Protein AF-A0A9E3WG10-F1 (afdb_monomer_lite)

Radius of gyration: 21.81 Å; chains: 1; bounding box: 47×49×48 Å

Sequence (97 aa):
MIRPWRLPGDGCSLAEESAMAAGYPTPDRERDEPADVLQRHADRVASMIVTSSFSDLDCAIAERELRMECLVLLPDRMELFDRIYASRFRRLREQFR

Foldseek 3Di:
DDDDDDDDDDDPPPPVVVVVVPPDPPPPPPPQQLVNVLVVLLVVLLVLLQDPPHDPVRSVVSVVVSLVSCCVRPVVCSVVCCVPRVVVSVVSNVVRD

pLDDT: mean 79.26, std 22.29, range [36.16, 97.69]

Secondary structure (DSSP, 8-state):
-----------TTSHHHHHTTTT----------HHHHHHHHHHHHHHHHHSTTS-HHHHHHHHHHHHHHHHHH-GGGHHHHIIIIIHHHHHHHHHH-

Structure (mmCIF, N/CA/C/O backbone):
data_AF-A0A9E3WG10-F1
#
_entry.id   AF-A0A9E3WG10-F1
#
loop_
_atom_site.group_PDB
_atom_site.id
_atom_site.type_symbol
_atom_site.label_atom_id
_atom_site.label_alt_id
_atom_site.label_comp_id
_atom_site.label_asym_id
_atom_site.label_entity_id
_atom_site.label_seq_id
_atom_site.pdbx_PDB_ins_code
_atom_site.Cartn_x
_atom_site.Cartn_y
_atom_site.Cartn_z
_atom_site.occupancy
_atom_site.B_iso_or_equiv
_atom_site.auth_seq_id
_atom_site.auth_comp_id
_atom_site.auth_asym_id
_atom_site.auth_atom_id
_atom_site.pdbx_PDB_model_num
ATOM 1 N N . MET A 1 1 ? 3.692 -42.321 -17.402 1.00 36.16 1 MET A N 1
ATOM 2 C CA . MET A 1 1 ? 4.400 -42.162 -18.691 1.00 36.16 1 MET A CA 1
ATOM 3 C C . MET A 1 1 ? 3.332 -42.073 -19.794 1.00 36.16 1 MET A C 1
ATOM 5 O O . MET A 1 1 ? 2.626 -43.049 -19.961 1.00 36.16 1 MET A O 1
ATOM 9 N N . ILE A 1 2 ? 3.148 -40.858 -20.356 1.00 44.00 2 ILE A N 1
ATOM 10 C CA . ILE A 1 2 ? 2.486 -40.336 -21.601 1.00 44.00 2 ILE A CA 1
ATOM 11 C C . ILE A 1 2 ? 1.570 -41.302 -22.418 1.00 44.00 2 ILE A C 1
ATOM 13 O O . ILE A 1 2 ? 1.965 -42.437 -22.629 1.00 44.00 2 ILE A O 1
ATOM 17 N N . ARG A 1 3 ? 0.403 -40.969 -23.017 1.00 44.94 3 ARG A N 1
ATOM 18 C CA . ARG A 1 3 ? -0.183 -39.766 -23.696 1.00 44.94 3 ARG A CA 1
ATOM 19 C C . ARG A 1 3 ? -1.749 -39.896 -23.704 1.00 44.94 3 ARG A C 1
ATOM 21 O O . ARG A 1 3 ? -2.206 -40.699 -22.899 1.00 44.94 3 ARG A O 1
ATOM 28 N N . PRO A 1 4 ? -2.591 -39.325 -24.617 1.00 53.84 4 PRO A N 1
ATOM 29 C CA . PRO A 1 4 ? -2.450 -38.247 -25.635 1.00 53.84 4 PRO A CA 1
ATOM 30 C C . PRO A 1 4 ? -3.717 -37.370 -25.836 1.00 53.84 4 PRO A C 1
ATOM 32 O O . PRO A 1 4 ? -4.770 -37.931 -26.071 1.00 53.84 4 PRO A O 1
ATOM 35 N N . TRP A 1 5 ? -3.624 -36.044 -26.000 1.00 40.28 5 TRP A N 1
ATOM 36 C CA . TRP A 1 5 ? -4.554 -35.344 -26.915 1.00 40.28 5 TRP A CA 1
ATOM 37 C C . TRP A 1 5 ? -3.856 -34.185 -27.637 1.00 40.28 5 TRP A C 1
ATOM 39 O O . TRP A 1 5 ? -3.348 -33.248 -27.028 1.00 40.28 5 TRP A O 1
ATOM 49 N N . ARG A 1 6 ? -3.818 -34.324 -28.965 1.00 41.28 6 ARG A N 1
ATOM 50 C CA . ARG A 1 6 ? -3.549 -33.338 -30.020 1.00 41.28 6 ARG A CA 1
ATOM 51 C C . ARG A 1 6 ? -4.892 -33.259 -30.766 1.00 41.28 6 ARG A C 1
ATOM 53 O O . ARG A 1 6 ? -5.478 -34.310 -30.999 1.00 41.28 6 ARG A O 1
ATOM 60 N N . LEU A 1 7 ? -5.443 -32.099 -31.099 1.00 49.44 7 LEU A N 1
ATOM 61 C CA . LEU A 1 7 ? -5.206 -31.429 -32.381 1.00 49.44 7 LEU A CA 1
ATOM 62 C C . LEU A 1 7 ? -5.915 -30.053 -32.425 1.00 49.44 7 LEU A C 1
ATOM 64 O O . LEU A 1 7 ? -6.795 -29.801 -31.603 1.00 49.44 7 LEU A O 1
ATOM 68 N N . PRO A 1 8 ? -5.497 -29.187 -33.368 1.00 48.16 8 PRO A N 1
ATOM 69 C CA . PRO A 1 8 ? -5.911 -27.799 -33.526 1.00 48.16 8 PRO A CA 1
ATOM 70 C C . PRO A 1 8 ? -7.169 -27.666 -34.402 1.00 48.16 8 PRO A C 1
ATOM 72 O O . PRO A 1 8 ? -7.391 -28.485 -35.290 1.00 48.16 8 PRO A O 1
ATOM 75 N N . GLY A 1 9 ? -7.946 -26.608 -34.181 1.00 39.44 9 GLY A N 1
ATOM 76 C CA . GLY A 1 9 ? -8.936 -26.066 -35.118 1.00 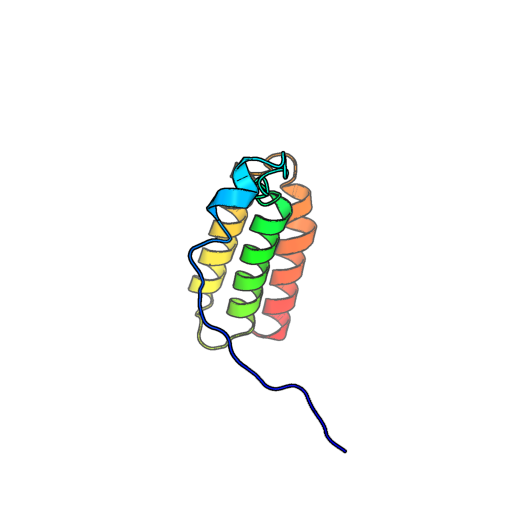39.44 9 GLY A CA 1
ATOM 77 C C . GLY A 1 9 ? -8.914 -24.545 -34.947 1.00 39.44 9 GLY A C 1
ATOM 78 O O . GLY A 1 9 ? -8.869 -24.063 -33.819 1.00 39.44 9 GLY A O 1
ATOM 79 N N . ASP A 1 10 ? -8.638 -23.756 -35.982 1.00 41.47 10 ASP A N 1
ATOM 80 C CA . ASP A 1 10 ? -9.560 -23.405 -37.070 1.00 41.47 10 ASP A CA 1
ATOM 81 C C . ASP A 1 10 ? -10.877 -22.811 -36.550 1.00 41.47 10 ASP A C 1
ATOM 83 O O . ASP A 1 10 ? -11.698 -23.500 -35.950 1.00 41.47 10 ASP A O 1
ATOM 87 N N . GLY A 1 11 ? -11.080 -21.520 -36.839 1.00 42.75 11 GLY A N 1
ATOM 88 C CA . GLY A 1 11 ? -12.415 -20.921 -36.900 1.00 42.75 11 GLY A CA 1
ATOM 89 C C . GLY A 1 11 ? -12.913 -20.156 -35.673 1.00 42.75 11 GLY A C 1
ATOM 90 O O . GLY A 1 11 ? -14.064 -20.330 -35.281 1.00 42.75 11 GLY A O 1
ATOM 91 N N . CYS A 1 12 ? -12.120 -19.246 -35.098 1.00 41.47 12 CYS A N 1
ATOM 92 C CA . CYS A 1 12 ? -12.675 -18.209 -34.219 1.00 41.47 12 CYS A CA 1
ATOM 93 C C . CYS A 1 12 ? -13.357 -17.126 -35.077 1.00 41.47 12 CYS A C 1
ATOM 95 O O . CYS A 1 12 ? -12.722 -16.146 -35.452 1.00 41.47 12 CYS A O 1
ATOM 97 N N . SER A 1 13 ? -14.612 -17.343 -35.480 1.00 49.75 13 SER A N 1
ATOM 98 C CA . SER A 1 13 ? -15.443 -16.264 -36.051 1.00 49.75 13 SER A CA 1
ATOM 99 C C . SER A 1 13 ? -16.959 -16.490 -35.963 1.00 49.75 13 SER A C 1
ATOM 101 O O . SER A 1 13 ? -17.710 -15.598 -36.337 1.00 49.75 13 SER A O 1
ATOM 103 N N . LEU A 1 14 ? -17.449 -17.640 -35.487 1.00 42.94 14 LE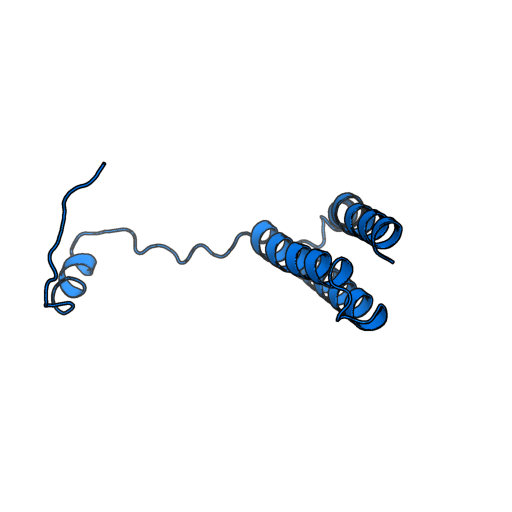U A N 1
ATOM 104 C CA . LEU A 1 14 ? -18.898 -17.921 -35.448 1.00 42.94 14 LEU A CA 1
ATOM 105 C C . LEU A 1 14 ? -19.461 -18.145 -34.039 1.00 42.94 14 LEU A C 1
ATOM 107 O O . LEU A 1 14 ? -20.674 -18.232 -33.873 1.00 42.94 14 LEU A O 1
ATOM 111 N N . ALA A 1 15 ? -18.605 -18.207 -33.015 1.00 45.41 15 ALA A N 1
ATOM 112 C CA . ALA A 1 15 ? -19.046 -18.424 -31.638 1.00 45.41 15 ALA A CA 1
ATOM 113 C C . ALA A 1 15 ? -19.505 -17.136 -30.927 1.00 45.41 15 ALA A C 1
ATOM 115 O O . ALA A 1 15 ? -20.250 -17.222 -29.954 1.00 45.41 15 ALA A O 1
ATOM 116 N N . GLU A 1 16 ? -19.105 -15.952 -31.404 1.00 41.22 16 GLU A N 1
ATOM 117 C CA . GLU A 1 16 ? -19.470 -14.686 -30.748 1.00 41.22 16 GLU A CA 1
ATOM 118 C C . GLU A 1 16 ? -20.925 -14.279 -31.017 1.00 41.22 16 GLU A C 1
ATOM 120 O O . GLU A 1 16 ? -21.587 -13.747 -30.127 1.00 41.22 16 GLU A O 1
ATOM 125 N N . GLU A 1 17 ? -21.474 -14.596 -32.192 1.00 41.28 17 GLU A N 1
ATOM 126 C CA . GLU A 1 17 ? -22.812 -14.123 -32.575 1.00 41.28 17 GLU A CA 1
ATOM 127 C C . GLU A 1 17 ? -23.948 -14.924 -31.906 1.00 41.28 17 GLU A C 1
ATOM 129 O O . GLU A 1 17 ? -24.994 -14.373 -31.570 1.00 41.28 17 GLU A O 1
ATOM 134 N N . SER A 1 18 ? -23.730 -16.214 -31.609 1.00 42.50 18 SER A N 1
ATOM 135 C CA . SER A 1 18 ? -24.732 -17.056 -30.925 1.00 42.50 18 SER A CA 1
ATOM 136 C C . SER A 1 18 ? -24.847 -16.797 -29.419 1.00 42.50 18 SER A C 1
ATOM 138 O O . SER A 1 18 ? -25.876 -17.117 -28.823 1.00 42.50 18 SER A O 1
ATOM 140 N N . ALA A 1 19 ? -23.837 -16.196 -28.784 1.00 48.59 19 ALA A N 1
ATOM 141 C CA . ALA A 1 19 ? -23.871 -15.935 -27.344 1.00 48.59 19 ALA A CA 1
ATOM 142 C C . ALA A 1 19 ? -24.862 -14.814 -26.966 1.00 48.59 19 ALA A C 1
ATOM 144 O O . ALA A 1 19 ? -25.455 -14.863 -25.889 1.00 48.59 19 ALA A O 1
ATOM 145 N N . MET A 1 20 ? -25.102 -13.843 -27.859 1.00 49.94 20 MET A N 1
ATOM 146 C CA . MET A 1 20 ? -26.012 -12.717 -27.593 1.00 49.94 20 MET A CA 1
ATOM 147 C C . MET A 1 20 ? -27.501 -13.097 -27.615 1.00 49.94 20 MET A C 1
ATOM 149 O O . MET A 1 20 ? -28.304 -12.429 -26.968 1.00 49.94 20 MET A O 1
ATOM 153 N N . ALA A 1 21 ? -27.889 -14.169 -28.314 1.00 52.12 21 ALA A N 1
ATOM 154 C CA . ALA A 1 21 ? -29.296 -14.567 -28.447 1.00 52.12 21 ALA A CA 1
ATOM 155 C C . ALA A 1 21 ? -29.812 -15.451 -27.292 1.00 52.12 21 ALA A C 1
ATOM 157 O O . ALA A 1 21 ? -31.021 -15.593 -27.119 1.00 52.12 21 ALA A O 1
ATOM 158 N N . ALA A 1 22 ? -28.919 -16.050 -26.498 1.00 54.78 22 ALA A N 1
ATOM 159 C CA . ALA A 1 22 ? -29.264 -17.109 -25.545 1.00 54.78 22 ALA A CA 1
ATOM 160 C C . ALA A 1 22 ? -29.463 -16.640 -24.090 1.00 54.78 22 ALA A C 1
ATOM 162 O O . ALA A 1 22 ? -29.609 -17.474 -23.199 1.00 54.78 22 ALA A O 1
ATOM 163 N N . GLY A 1 23 ? -29.482 -15.329 -23.820 1.00 50.06 23 GLY A N 1
ATOM 164 C CA . GLY A 1 23 ? -29.659 -14.828 -22.451 1.00 50.06 23 GLY A CA 1
ATOM 165 C C . GLY A 1 23 ? -28.552 -15.289 -21.499 1.00 50.06 23 GLY A C 1
ATOM 166 O O . GLY A 1 23 ? -28.785 -15.398 -20.296 1.00 50.06 23 GLY A O 1
ATOM 167 N N . TYR A 1 24 ? -27.352 -15.571 -22.024 1.00 50.16 24 TYR A N 1
ATOM 168 C CA . TYR A 1 24 ? -26.187 -15.712 -21.167 1.00 50.16 24 TYR A CA 1
ATOM 169 C C . TYR A 1 24 ? -26.020 -14.384 -20.437 1.00 50.16 24 TYR A C 1
ATOM 171 O O . TYR A 1 24 ? -25.986 -13.348 -21.111 1.00 50.16 24 TYR A O 1
ATOM 179 N N . PRO A 1 25 ? -25.931 -14.377 -19.095 1.00 54.03 25 PRO A N 1
ATOM 180 C CA . PRO A 1 25 ? -25.439 -13.197 -18.423 1.00 54.03 25 PRO A CA 1
ATOM 181 C C . PRO A 1 25 ? -24.096 -12.906 -19.084 1.00 54.03 25 PRO A C 1
ATOM 183 O O . PRO A 1 25 ? -23.177 -13.728 -19.041 1.00 54.03 25 PRO A O 1
ATOM 186 N N . THR A 1 26 ? -24.009 -11.771 -19.783 1.00 55.38 26 THR A N 1
ATOM 187 C CA . THR A 1 26 ? -22.712 -11.178 -20.084 1.00 55.38 26 THR A CA 1
ATOM 188 C C . THR A 1 26 ? -21.946 -11.252 -18.776 1.00 55.38 26 THR A C 1
ATOM 190 O O . THR A 1 26 ? -22.563 -10.906 -17.764 1.00 55.38 26 THR A O 1
ATOM 193 N N . PRO A 1 27 ? -20.694 -11.742 -18.732 1.00 55.25 27 PRO A N 1
ATOM 194 C CA . PRO A 1 27 ? -19.923 -11.582 -17.521 1.00 55.25 27 PRO A CA 1
ATOM 195 C C . PRO A 1 27 ? -19.908 -10.076 -17.303 1.00 55.25 27 PRO A C 1
ATOM 197 O O . PRO A 1 27 ? -19.247 -9.344 -18.047 1.00 55.25 27 PRO A O 1
ATOM 200 N N . ASP A 1 28 ? -20.746 -9.606 -16.373 1.00 52.22 28 ASP A N 1
ATOM 201 C CA . ASP A 1 28 ? -20.566 -8.341 -15.702 1.00 52.22 28 ASP A CA 1
ATOM 202 C C . ASP A 1 28 ? -19.077 -8.354 -15.441 1.00 52.22 28 ASP A C 1
ATOM 204 O O . ASP A 1 28 ? -18.578 -9.274 -14.794 1.00 52.22 28 ASP A O 1
ATOM 208 N N . ARG A 1 29 ? -18.341 -7.471 -16.116 1.00 52.09 29 ARG A N 1
ATOM 209 C CA . ARG A 1 29 ? -16.928 -7.278 -15.837 1.00 52.09 29 ARG A CA 1
ATOM 210 C C . ARG A 1 29 ? -16.926 -6.912 -14.369 1.00 52.09 29 ARG A C 1
ATOM 212 O O . ARG A 1 29 ? -17.260 -5.768 -14.062 1.00 52.09 29 ARG A O 1
ATOM 219 N N . GLU A 1 30 ? -16.732 -7.922 -13.518 1.00 52.38 30 GLU A N 1
ATOM 220 C CA . GLU A 1 30 ? -16.891 -7.839 -12.078 1.00 52.38 30 GLU A CA 1
ATOM 221 C C . GLU A 1 30 ? -16.124 -6.597 -11.700 1.00 52.38 30 GLU A C 1
ATOM 223 O O . GLU A 1 30 ? -14.938 -6.460 -12.006 1.00 52.38 30 GLU A O 1
ATOM 228 N N . ARG A 1 31 ? -16.862 -5.597 -11.228 1.00 59.25 31 ARG A N 1
ATOM 229 C CA . ARG A 1 31 ? -16.275 -4.345 -10.798 1.00 59.25 31 ARG A CA 1
ATOM 230 C C . ARG A 1 31 ? -15.351 -4.781 -9.669 1.00 59.25 31 ARG A C 1
ATOM 232 O O . ARG A 1 31 ? -15.890 -5.128 -8.624 1.00 59.25 31 ARG A O 1
ATOM 239 N N . ASP A 1 32 ? -14.042 -4.896 -9.948 1.00 71.75 32 ASP A N 1
ATOM 240 C CA . ASP A 1 32 ? -13.063 -5.501 -9.031 1.00 71.75 32 ASP A CA 1
ATOM 241 C C . ASP A 1 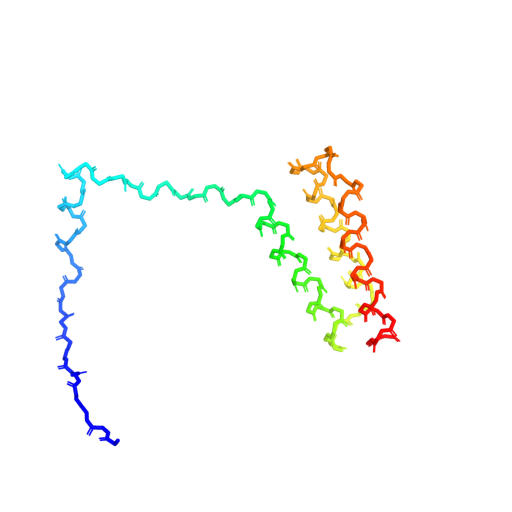32 ? -13.395 -5.004 -7.622 1.00 71.75 32 ASP A C 1
ATOM 243 O O . ASP A 1 32 ? -13.526 -3.787 -7.414 1.00 71.75 32 ASP A O 1
ATOM 247 N N . GLU A 1 33 ? -13.633 -5.930 -6.688 1.00 89.31 33 GLU A N 1
ATOM 248 C CA . GLU A 1 33 ? -14.044 -5.537 -5.350 1.00 89.31 33 GLU A CA 1
ATOM 249 C C . GLU A 1 33 ? -12.944 -4.617 -4.794 1.00 89.31 33 GLU A C 1
ATOM 251 O O . GLU A 1 33 ? -11.758 -4.893 -4.994 1.00 89.31 33 GLU A O 1
ATOM 256 N N . PRO A 1 34 ? -13.270 -3.499 -4.120 1.00 89.81 34 PRO A N 1
ATOM 257 C CA . PRO A 1 34 ? -12.252 -2.568 -3.633 1.00 89.81 34 PRO A CA 1
ATOM 258 C C . PRO A 1 34 ? -11.128 -3.245 -2.835 1.00 89.81 34 PRO A C 1
ATOM 260 O O . PRO A 1 34 ? -9.980 -2.807 -2.872 1.00 89.81 34 PRO A O 1
ATOM 263 N N . ALA A 1 35 ? -11.452 -4.340 -2.143 1.00 89.00 35 ALA A N 1
ATOM 264 C CA . ALA A 1 35 ? -10.488 -5.180 -1.449 1.00 89.00 35 ALA A CA 1
ATOM 265 C C . ALA A 1 35 ? -9.466 -5.838 -2.397 1.00 89.00 35 ALA A C 1
ATOM 267 O O . ALA A 1 35 ? -8.274 -5.813 -2.091 1.00 89.00 35 ALA A O 1
ATOM 268 N N . ASP A 1 36 ? -9.898 -6.356 -3.549 1.00 92.25 36 ASP A N 1
ATOM 269 C CA . ASP A 1 36 ? -9.032 -7.003 -4.542 1.00 92.25 36 ASP A CA 1
ATOM 270 C C . ASP A 1 36 ? -8.051 -6.010 -5.163 1.00 92.25 36 ASP A C 1
ATOM 272 O O . ASP A 1 36 ? -6.865 -6.309 -5.326 1.00 92.25 36 ASP A O 1
ATOM 276 N N . VAL A 1 37 ? -8.530 -4.801 -5.472 1.00 93.25 37 VAL A N 1
ATOM 277 C CA . VAL A 1 37 ? -7.692 -3.717 -6.006 1.00 93.25 37 VAL A CA 1
ATOM 278 C C . VAL A 1 37 ? -6.579 -3.379 -5.014 1.00 93.25 37 VAL A C 1
ATOM 280 O O . VAL A 1 37 ? -5.393 -3.399 -5.363 1.00 93.25 37 VAL A O 1
ATOM 283 N N . LEU A 1 38 ? -6.952 -3.151 -3.752 1.00 94.81 38 LEU A N 1
ATOM 284 C CA . LEU A 1 38 ? -6.002 -2.833 -2.689 1.00 94.81 38 LEU A CA 1
ATOM 285 C C . LEU A 1 38 ? -5.039 -3.988 -2.413 1.00 94.81 38 LEU A C 1
ATOM 287 O O . LEU A 1 38 ? -3.857 -3.745 -2.174 1.00 94.81 38 LEU A O 1
ATOM 291 N N . GLN A 1 39 ? -5.508 -5.235 -2.476 1.00 94.06 39 GLN A N 1
ATOM 292 C CA . GLN A 1 39 ? -4.663 -6.407 -2.279 1.00 94.06 39 GLN A CA 1
ATOM 293 C C . GLN A 1 39 ? -3.590 -6.516 -3.366 1.00 94.06 39 GLN A C 1
ATOM 295 O O . GLN A 1 39 ? -2.409 -6.652 -3.043 1.00 94.06 39 GLN A O 1
ATOM 300 N N . ARG A 1 40 ? -3.962 -6.389 -4.647 1.00 95.44 40 ARG A N 1
ATOM 301 C CA . ARG A 1 40 ? -3.001 -6.440 -5.764 1.00 95.44 40 ARG A CA 1
ATOM 302 C C . ARG A 1 40 ? -1.943 -5.341 -5.645 1.00 95.44 40 ARG A C 1
ATOM 304 O O . ARG A 1 40 ? -0.760 -5.585 -5.895 1.00 95.44 40 ARG A O 1
ATOM 311 N N . HIS A 1 41 ? -2.346 -4.137 -5.245 1.00 96.38 41 HIS A N 1
ATOM 312 C CA . HIS A 1 41 ? -1.411 -3.036 -5.036 1.00 96.38 41 HIS A CA 1
ATOM 313 C C . HIS A 1 41 ? -0.513 -3.282 -3.809 1.00 96.38 41 HIS A C 1
ATOM 315 O O . HIS A 1 41 ? 0.706 -3.122 -3.892 1.00 96.38 41 HIS A O 1
ATOM 321 N N . ALA A 1 42 ? -1.059 -3.783 -2.701 1.00 97.06 42 ALA A N 1
ATOM 322 C CA . ALA A 1 42 ? -0.267 -4.157 -1.533 1.00 97.06 42 ALA A CA 1
ATOM 323 C C . ALA A 1 42 ? 0.757 -5.263 -1.822 1.00 97.06 42 ALA A C 1
ATOM 325 O O . ALA A 1 42 ? 1.880 -5.209 -1.316 1.00 97.06 42 ALA A O 1
ATOM 326 N N . ASP A 1 43 ? 0.412 -6.241 -2.659 1.00 96.88 43 ASP A N 1
ATOM 327 C CA . ASP A 1 43 ? 1.340 -7.293 -3.068 1.00 96.88 43 ASP A CA 1
ATOM 328 C C . ASP A 1 43 ? 2.470 -6.749 -3.953 1.00 96.88 43 ASP A C 1
ATOM 330 O O . ASP A 1 43 ? 3.619 -7.177 -3.811 1.00 96.88 43 ASP A O 1
ATOM 334 N N . ARG A 1 44 ? 2.199 -5.726 -4.776 1.00 96.69 44 ARG A N 1
ATOM 335 C CA . ARG A 1 44 ? 3.251 -4.986 -5.491 1.00 96.69 44 ARG A CA 1
ATOM 336 C C . ARG A 1 44 ? 4.207 -4.293 -4.518 1.00 96.69 44 ARG A C 1
ATOM 338 O O . ARG A 1 44 ? 5.416 -4.459 -4.656 1.00 96.69 44 ARG A O 1
ATOM 345 N N . VAL A 1 45 ? 3.688 -3.575 -3.518 1.00 97.12 45 VAL A N 1
ATOM 346 C CA . VAL A 1 45 ? 4.516 -2.914 -2.488 1.00 97.12 45 VAL A CA 1
ATOM 347 C C . VAL A 1 45 ? 5.367 -3.941 -1.738 1.00 97.12 45 VAL A C 1
ATOM 349 O O . VAL A 1 45 ? 6.570 -3.748 -1.573 1.00 97.12 45 VAL A O 1
ATOM 352 N N . ALA A 1 46 ? 4.777 -5.071 -1.340 1.00 96.94 46 ALA A N 1
ATOM 353 C CA . ALA A 1 46 ? 5.508 -6.149 -0.678 1.00 96.94 46 ALA A CA 1
ATOM 354 C C . ALA A 1 46 ? 6.641 -6.699 -1.560 1.00 96.94 46 ALA A C 1
ATOM 356 O O . ALA A 1 46 ? 7.762 -6.870 -1.081 1.00 96.94 46 ALA A O 1
ATOM 357 N N . SER A 1 47 ? 6.376 -6.921 -2.851 1.00 96.31 47 SER A N 1
ATOM 358 C CA . SER A 1 47 ? 7.397 -7.355 -3.808 1.00 96.31 47 SER A CA 1
ATOM 359 C C . SER A 1 47 ? 8.525 -6.332 -3.949 1.00 96.31 47 SER A C 1
ATOM 361 O O . SER A 1 47 ? 9.688 -6.727 -4.032 1.00 96.31 47 SER A O 1
ATOM 363 N N . MET A 1 48 ? 8.213 -5.032 -3.962 1.00 96.56 48 MET A N 1
ATOM 364 C CA . MET A 1 48 ? 9.222 -3.968 -4.033 1.00 96.56 48 MET A CA 1
ATOM 365 C C . MET A 1 48 ? 10.121 -3.950 -2.794 1.00 96.56 48 MET A C 1
ATOM 367 O O . MET A 1 48 ? 11.334 -3.841 -2.935 1.00 96.56 48 MET A O 1
ATOM 371 N N . ILE A 1 49 ? 9.551 -4.123 -1.595 1.00 95.44 49 ILE A N 1
ATOM 372 C CA . ILE A 1 49 ? 10.321 -4.142 -0.339 1.00 95.44 49 ILE A CA 1
ATOM 373 C C . ILE A 1 49 ? 11.330 -5.297 -0.328 1.00 95.44 49 ILE A C 1
ATOM 375 O O . ILE A 1 49 ? 12.492 -5.087 0.017 1.00 95.44 49 ILE A O 1
ATOM 379 N N . VAL A 1 50 ? 10.890 -6.497 -0.725 1.00 95.06 50 VAL A N 1
ATOM 380 C CA . VAL A 1 50 ? 11.714 -7.720 -0.728 1.00 95.06 50 VAL A CA 1
ATOM 381 C C . VAL A 1 50 ? 12.771 -7.703 -1.841 1.00 95.06 50 VAL A C 1
ATOM 383 O O . VAL A 1 50 ? 13.810 -8.351 -1.725 1.00 95.06 50 VAL A O 1
ATOM 386 N N . THR A 1 51 ? 12.535 -6.962 -2.925 1.00 92.94 51 THR A N 1
ATOM 387 C CA . THR A 1 51 ? 13.458 -6.896 -4.064 1.00 92.94 51 THR A CA 1
ATOM 388 C C . THR A 1 51 ? 14.515 -5.812 -3.842 1.00 92.94 51 THR A C 1
ATOM 390 O O . THR A 1 51 ? 14.195 -4.636 -3.680 1.00 92.94 51 THR A O 1
ATOM 393 N N . SER A 1 52 ? 15.797 -6.177 -3.915 1.00 81.38 52 SER A N 1
ATOM 394 C CA . SER A 1 52 ? 16.923 -5.253 -3.683 1.00 81.38 52 SER A CA 1
ATOM 395 C C . SER A 1 52 ? 17.105 -4.170 -4.757 1.00 81.38 52 SER A C 1
ATOM 397 O O . SER A 1 52 ? 17.903 -3.255 -4.581 1.00 81.38 52 SER A O 1
ATOM 399 N N . SER A 1 53 ? 16.380 -4.259 -5.873 1.00 91.06 53 SER A N 1
ATOM 400 C CA . SER A 1 53 ? 16.466 -3.325 -7.004 1.00 91.06 53 SER A CA 1
ATOM 401 C C . SER A 1 53 ? 15.755 -1.988 -6.769 1.00 91.06 53 SER A C 1
ATOM 403 O O . SER A 1 53 ? 16.010 -1.042 -7.508 1.00 91.06 53 SER A O 1
ATOM 405 N N . PHE A 1 54 ? 14.860 -1.903 -5.781 1.00 93.00 54 PHE A N 1
ATOM 406 C CA . PHE A 1 54 ? 14.119 -0.676 -5.468 1.00 93.00 54 PHE A CA 1
ATOM 407 C C . PHE A 1 54 ? 14.791 0.093 -4.332 1.00 93.00 54 PHE A C 1
ATOM 409 O O . PHE A 1 54 ? 15.310 -0.507 -3.390 1.00 93.00 54 PHE A O 1
ATOM 416 N N . SER A 1 55 ? 14.769 1.424 -4.371 1.00 93.94 55 SER A N 1
ATOM 417 C CA . SER A 1 55 ? 15.233 2.218 -3.231 1.00 93.94 55 SER A CA 1
ATOM 418 C C . SER A 1 55 ? 14.194 2.224 -2.099 1.00 93.94 55 SER A C 1
ATOM 420 O O . SER A 1 55 ? 13.019 1.900 -2.304 1.00 93.94 55 SER A O 1
ATOM 422 N N . ASP A 1 56 ? 14.606 2.611 -0.889 1.00 91.81 56 ASP A N 1
ATOM 423 C CA . ASP A 1 56 ? 13.671 2.791 0.234 1.00 91.81 56 ASP A CA 1
ATOM 424 C C . ASP A 1 56 ? 12.644 3.890 -0.065 1.00 91.81 56 ASP A C 1
ATOM 426 O O . ASP A 1 56 ? 11.478 3.782 0.322 1.00 91.81 56 ASP A O 1
ATOM 430 N N . LEU A 1 57 ? 13.072 4.922 -0.801 1.00 94.44 57 LEU A N 1
ATOM 431 C CA . LEU A 1 57 ? 12.213 6.011 -1.246 1.00 94.44 57 LEU A CA 1
ATOM 432 C C . LEU A 1 57 ? 11.119 5.502 -2.191 1.00 94.44 57 LEU A C 1
ATOM 434 O O . LEU A 1 57 ? 9.954 5.834 -1.988 1.00 94.44 57 LEU A O 1
ATOM 438 N N . ASP A 1 58 ? 11.463 4.654 -3.163 1.00 96.62 58 ASP A N 1
ATOM 439 C CA . ASP A 1 58 ? 10.482 4.082 -4.097 1.00 96.62 58 ASP A CA 1
ATOM 440 C C . ASP A 1 58 ? 9.441 3.236 -3.355 1.00 96.62 58 ASP A C 1
ATOM 442 O O . ASP A 1 58 ? 8.240 3.347 -3.602 1.00 96.62 58 ASP A O 1
ATOM 446 N N . CYS A 1 59 ? 9.890 2.431 -2.386 1.00 94.94 59 CYS A N 1
ATOM 447 C CA . CYS A 1 59 ? 8.995 1.645 -1.540 1.00 94.94 59 CYS A CA 1
ATOM 448 C C . CYS A 1 59 ? 8.056 2.537 -0.710 1.00 94.94 59 CYS A C 1
ATOM 450 O O . CYS A 1 59 ? 6.881 2.211 -0.546 1.00 94.94 59 CYS A O 1
ATOM 452 N N . ALA A 1 60 ? 8.559 3.654 -0.173 1.00 95.19 60 ALA A N 1
ATOM 453 C CA . ALA A 1 60 ? 7.763 4.597 0.611 1.00 95.19 60 ALA A CA 1
ATOM 454 C C . ALA A 1 60 ? 6.737 5.360 -0.245 1.00 95.19 60 ALA A C 1
ATOM 456 O O . ALA A 1 60 ? 5.616 5.600 0.207 1.00 95.19 60 ALA A O 1
ATOM 457 N N . ILE A 1 61 ? 7.090 5.710 -1.487 1.00 97.56 61 ILE A N 1
ATOM 458 C CA . ILE A 1 61 ? 6.165 6.325 -2.447 1.00 97.56 61 ILE A CA 1
ATOM 459 C C . ILE A 1 61 ? 5.031 5.351 -2.778 1.00 97.56 61 ILE A C 1
ATOM 461 O O . ILE A 1 61 ? 3.867 5.723 -2.642 1.00 97.56 61 ILE A O 1
ATOM 465 N N . ALA A 1 62 ? 5.353 4.100 -3.116 1.00 97.06 62 ALA A N 1
ATOM 466 C CA . ALA A 1 62 ? 4.348 3.089 -3.447 1.00 97.06 62 ALA A CA 1
ATOM 467 C C . ALA A 1 62 ? 3.408 2.784 -2.262 1.00 97.06 62 ALA A C 1
ATOM 469 O O . ALA A 1 62 ? 2.194 2.684 -2.430 1.00 97.06 62 ALA A O 1
ATOM 470 N N . GLU A 1 63 ? 3.934 2.711 -1.033 1.00 96.75 63 GLU A N 1
ATOM 471 C CA . GLU A 1 63 ? 3.100 2.570 0.170 1.00 96.75 63 GLU A CA 1
ATOM 472 C C . GLU A 1 63 ? 2.150 3.765 0.357 1.00 96.75 63 GLU A C 1
ATOM 474 O O . GLU A 1 63 ? 0.978 3.591 0.704 1.00 96.75 63 GLU A O 1
ATOM 479 N N . ARG A 1 64 ? 2.631 4.989 0.106 1.00 97.38 64 ARG A N 1
ATOM 480 C CA . ARG A 1 64 ? 1.800 6.195 0.177 1.00 97.38 64 ARG A CA 1
ATOM 481 C C . ARG A 1 64 ? 0.696 6.181 -0.879 1.00 97.38 64 ARG A C 1
ATOM 483 O O . ARG A 1 64 ? -0.431 6.551 -0.558 1.00 97.38 64 ARG A O 1
ATOM 490 N N . GLU A 1 65 ? 0.997 5.775 -2.107 1.00 97.62 65 GLU A N 1
ATOM 491 C CA . GLU A 1 65 ? 0.008 5.657 -3.186 1.00 97.62 65 GLU A CA 1
ATOM 492 C C . GLU A 1 65 ? -1.088 4.651 -2.831 1.00 97.62 65 GLU A C 1
ATOM 494 O O . GLU A 1 65 ? -2.270 4.982 -2.914 1.00 97.62 65 GLU A O 1
ATOM 499 N N . LEU A 1 66 ? -0.708 3.479 -2.318 1.00 97.62 66 LEU A N 1
ATOM 500 C CA . LEU A 1 66 ? -1.645 2.483 -1.805 1.00 97.62 66 LEU A CA 1
ATOM 501 C C . LEU A 1 66 ? -2.541 3.050 -0.687 1.00 97.62 66 LEU A C 1
ATOM 503 O O . LEU A 1 66 ? -3.751 2.819 -0.678 1.00 97.62 66 LEU A O 1
ATOM 507 N N . ARG A 1 67 ? -1.972 3.816 0.256 1.00 97.25 67 ARG A N 1
ATOM 508 C CA . ARG A 1 67 ? -2.754 4.465 1.323 1.00 97.25 67 ARG A CA 1
ATOM 509 C C . ARG A 1 67 ? -3.779 5.446 0.750 1.00 97.25 67 ARG A C 1
ATOM 511 O O . ARG A 1 67 ? -4.918 5.478 1.212 1.00 97.25 67 ARG A O 1
ATOM 518 N N . MET A 1 68 ? -3.375 6.254 -0.230 1.00 97.69 68 MET A N 1
ATOM 519 C CA . MET A 1 68 ? -4.263 7.217 -0.887 1.00 97.69 68 MET A CA 1
ATOM 520 C C . MET A 1 68 ? -5.392 6.512 -1.638 1.00 97.69 68 MET A C 1
ATOM 522 O O . MET A 1 68 ? -6.535 6.953 -1.574 1.00 97.69 68 MET A O 1
ATOM 526 N N . GLU A 1 69 ? -5.097 5.395 -2.297 1.00 96.31 69 GLU A N 1
ATOM 527 C CA . GLU A 1 69 ? -6.109 4.588 -2.973 1.00 96.31 69 GLU A CA 1
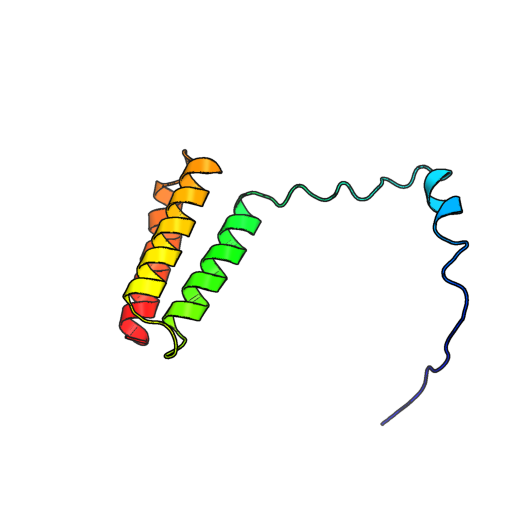ATOM 528 C C . GLU A 1 69 ? -7.109 3.982 -1.978 1.00 96.31 69 GLU A C 1
ATOM 530 O O . GLU A 1 69 ? -8.317 4.058 -2.198 1.00 96.31 69 GLU A O 1
ATOM 535 N N . CYS A 1 70 ? -6.638 3.484 -0.828 1.00 96.62 70 CYS A N 1
ATOM 536 C CA . CYS A 1 70 ? -7.523 3.018 0.242 1.00 96.62 70 CYS A CA 1
ATOM 537 C C . CYS A 1 70 ? -8.421 4.139 0.777 1.00 96.62 70 CYS A C 1
ATOM 539 O O . CYS A 1 70 ? -9.594 3.899 1.048 1.00 96.62 70 CYS A O 1
ATOM 541 N N . LEU A 1 71 ? -7.898 5.362 0.899 1.00 96.62 71 LEU A N 1
ATOM 542 C CA . LEU A 1 71 ? -8.679 6.514 1.346 1.00 96.62 71 LEU A CA 1
ATOM 543 C C . LEU A 1 71 ? -9.797 6.873 0.356 1.00 96.62 71 LEU A C 1
ATOM 545 O O . LEU A 1 71 ? -10.874 7.287 0.777 1.00 96.62 71 LEU A O 1
ATOM 549 N N . VAL A 1 72 ? -9.552 6.710 -0.946 1.00 96.06 72 VAL A N 1
ATOM 550 C CA . VAL A 1 72 ? -10.550 6.961 -1.996 1.00 96.06 72 VAL A CA 1
ATOM 551 C C . VAL A 1 72 ? -11.599 5.850 -2.045 1.00 96.06 72 VAL A C 1
ATOM 553 O O . VAL A 1 72 ? -12.786 6.138 -2.174 1.00 96.06 72 VAL A O 1
ATOM 556 N N . LEU A 1 73 ? -11.175 4.589 -1.954 1.00 94.31 73 LEU A N 1
ATOM 557 C CA . LEU A 1 73 ? -12.057 3.434 -2.121 1.00 94.31 73 LEU A CA 1
ATOM 558 C C . LEU A 1 73 ? -12.845 3.079 -0.854 1.00 94.31 73 LEU A C 1
ATOM 560 O O . LEU A 1 73 ? -14.016 2.719 -0.938 1.00 94.31 73 LEU A O 1
ATOM 564 N N . LEU A 1 74 ? -12.196 3.132 0.311 1.00 94.62 74 LEU A N 1
ATOM 565 C CA . LEU A 1 74 ? -12.713 2.646 1.592 1.00 94.62 74 LEU A CA 1
ATOM 566 C C . LEU A 1 74 ? -12.300 3.586 2.749 1.00 94.62 74 LEU A C 1
ATOM 568 O O . LEU A 1 74 ? -11.585 3.158 3.664 1.00 94.62 74 LEU A O 1
ATOM 572 N N . PRO A 1 75 ? -12.756 4.855 2.758 1.00 94.62 75 PRO A N 1
ATOM 573 C CA . PRO A 1 75 ? -12.353 5.843 3.766 1.00 94.62 75 PRO A CA 1
ATOM 574 C C . PRO A 1 75 ? -12.659 5.401 5.206 1.00 94.62 75 PRO A C 1
ATOM 576 O O . PRO A 1 75 ? -11.868 5.645 6.115 1.00 94.62 75 PRO A O 1
ATOM 579 N N . ASP A 1 76 ? -13.752 4.667 5.415 1.00 96.12 76 ASP A N 1
ATOM 580 C CA . ASP A 1 76 ? -14.166 4.183 6.739 1.00 96.12 76 ASP A CA 1
ATOM 581 C C . ASP A 1 76 ? -13.330 2.994 7.251 1.00 96.12 76 ASP A C 1
ATOM 583 O O . ASP A 1 76 ? -13.524 2.514 8.368 1.00 96.12 76 ASP A O 1
ATOM 587 N N . ARG A 1 77 ? -12.408 2.466 6.434 1.00 93.81 77 ARG A N 1
ATOM 588 C CA . ARG A 1 77 ? -11.603 1.270 6.746 1.00 93.81 77 ARG A CA 1
ATOM 589 C C . ARG A 1 77 ? -10.117 1.573 6.937 1.00 93.81 77 ARG A C 1
ATOM 591 O O . ARG A 1 77 ? -9.321 0.639 7.036 1.00 93.81 77 ARG A O 1
ATOM 598 N N . MET A 1 78 ? -9.733 2.844 7.063 1.00 96.25 78 MET A N 1
ATOM 599 C CA . MET A 1 78 ? -8.327 3.246 7.219 1.00 96.25 78 MET A CA 1
ATOM 600 C C . MET A 1 78 ? -7.648 2.643 8.458 1.00 96.25 78 MET A C 1
ATOM 602 O O . MET A 1 78 ? -6.486 2.254 8.390 1.00 96.25 78 MET A O 1
ATOM 606 N N . GLU A 1 79 ? -8.364 2.467 9.572 1.00 95.31 79 GLU A N 1
ATOM 607 C CA . GLU A 1 79 ? -7.787 1.773 10.733 1.00 95.31 79 GLU A CA 1
ATOM 608 C C . GLU A 1 79 ? -7.436 0.312 10.433 1.00 95.31 79 GLU A C 1
ATOM 610 O O . GLU A 1 79 ? -6.433 -0.212 10.921 1.00 95.31 79 GLU A O 1
ATOM 615 N N . LEU A 1 80 ? -8.272 -0.367 9.643 1.00 94.44 80 LEU A N 1
ATOM 616 C CA . LEU A 1 80 ? -8.022 -1.748 9.249 1.00 94.44 80 LEU A CA 1
ATOM 617 C C . LEU A 1 80 ? -6.825 -1.815 8.298 1.00 94.44 80 LEU A C 1
ATOM 619 O O . LEU A 1 80 ? -5.968 -2.681 8.467 1.00 94.44 80 LEU A O 1
ATOM 623 N N . PHE A 1 81 ? -6.729 -0.869 7.362 1.00 94.94 81 PHE A N 1
ATOM 624 C CA . PHE A 1 81 ? -5.561 -0.707 6.501 1.00 94.94 81 PHE A CA 1
ATOM 625 C C . PHE A 1 81 ? -4.269 -0.610 7.322 1.00 94.94 81 PHE A C 1
ATOM 627 O O . PHE A 1 81 ? -3.334 -1.377 7.090 1.00 94.94 81 PHE A O 1
ATOM 634 N N . ASP A 1 82 ? -4.240 0.275 8.322 1.00 93.88 82 ASP A N 1
ATOM 635 C CA . ASP A 1 82 ? -3.073 0.481 9.183 1.00 93.88 82 ASP A CA 1
ATOM 636 C C . ASP A 1 82 ? -2.689 -0.790 9.947 1.00 93.88 82 ASP A C 1
ATOM 638 O O . ASP A 1 82 ? -1.518 -1.177 10.000 1.00 93.88 82 ASP A O 1
ATOM 642 N N . ARG A 1 83 ? -3.673 -1.513 10.485 1.00 95.38 83 ARG A N 1
ATOM 643 C CA . ARG A 1 83 ? -3.404 -2.760 11.212 1.00 95.38 83 ARG A CA 1
ATOM 644 C C . ARG A 1 83 ? -2.854 -3.859 10.312 1.00 95.38 83 ARG A C 1
ATOM 646 O O . ARG A 1 83 ? -1.965 -4.588 10.752 1.00 95.38 83 ARG A O 1
ATOM 653 N N . ILE A 1 84 ? -3.367 -3.996 9.092 1.00 94.19 84 ILE A N 1
ATOM 654 C CA . ILE A 1 84 ? -3.006 -5.097 8.196 1.00 94.19 84 ILE A CA 1
ATOM 655 C C . ILE A 1 84 ? -1.749 -4.760 7.394 1.00 94.19 84 ILE A C 1
ATOM 657 O O . ILE A 1 84 ? -0.733 -5.450 7.508 1.00 94.19 84 ILE A O 1
ATOM 661 N N . TYR A 1 85 ? -1.793 -3.693 6.600 1.00 95.06 85 TYR A N 1
ATOM 662 C CA . TYR A 1 85 ? -0.753 -3.397 5.624 1.00 95.06 85 TYR A CA 1
ATOM 663 C C . TYR A 1 85 ? 0.453 -2.702 6.246 1.00 95.06 85 TYR A C 1
ATOM 665 O O . TYR A 1 85 ? 1.570 -3.168 6.027 1.00 95.06 85 TYR A O 1
ATOM 673 N N . ALA A 1 86 ? 0.266 -1.687 7.098 1.00 92.88 86 ALA A N 1
ATOM 674 C CA . ALA A 1 86 ? 1.414 -1.012 7.714 1.00 92.88 86 ALA A CA 1
ATOM 675 C C . ALA A 1 86 ? 2.215 -1.979 8.608 1.00 92.88 86 ALA A C 1
ATOM 677 O O . ALA A 1 86 ? 3.443 -2.038 8.525 1.00 92.88 86 ALA A O 1
ATOM 678 N N . SER A 1 87 ? 1.534 -2.829 9.391 1.00 95.12 87 SER A N 1
ATOM 679 C CA . SER A 1 87 ? 2.191 -3.899 10.161 1.00 95.12 87 SER A CA 1
ATOM 680 C C . SER A 1 87 ? 2.946 -4.895 9.273 1.00 95.12 87 SER A C 1
ATOM 682 O O . SER A 1 87 ? 4.060 -5.295 9.618 1.00 95.12 87 SER A O 1
ATOM 684 N N . ARG A 1 88 ? 2.357 -5.314 8.140 1.00 95.88 88 ARG A N 1
ATOM 685 C CA . ARG A 1 88 ? 2.993 -6.228 7.174 1.00 95.88 88 ARG A CA 1
ATOM 686 C C . ARG A 1 88 ? 4.255 -5.602 6.587 1.00 95.88 88 ARG A C 1
ATOM 688 O O . ARG A 1 88 ? 5.305 -6.237 6.613 1.00 95.88 88 ARG A O 1
ATOM 695 N N . PHE A 1 89 ? 4.177 -4.366 6.099 1.00 96.50 89 PHE A N 1
ATOM 696 C CA . PHE A 1 89 ? 5.315 -3.683 5.483 1.00 96.50 89 PHE A CA 1
ATOM 697 C C . PHE A 1 89 ? 6.423 -3.380 6.482 1.00 96.50 89 PHE A C 1
ATOM 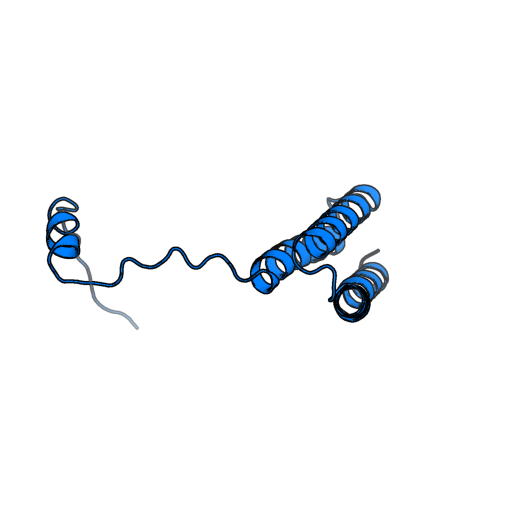699 O O . PHE A 1 89 ? 7.591 -3.553 6.145 1.00 96.50 89 PHE A O 1
ATOM 706 N N . ARG A 1 90 ? 6.082 -3.015 7.724 1.00 95.19 90 ARG A N 1
ATOM 707 C CA . ARG A 1 90 ? 7.077 -2.836 8.786 1.00 95.19 90 ARG A CA 1
ATOM 708 C C . ARG A 1 90 ? 7.894 -4.109 9.008 1.00 95.19 90 ARG A C 1
ATOM 710 O O . ARG A 1 90 ? 9.116 -4.049 8.977 1.00 95.19 90 ARG A O 1
ATOM 717 N N . ARG A 1 91 ? 7.227 -5.261 9.146 1.00 95.81 91 ARG A N 1
ATOM 718 C CA . ARG A 1 91 ? 7.900 -6.563 9.307 1.00 95.81 91 ARG A CA 1
ATOM 719 C C . ARG A 1 91 ? 8.761 -6.922 8.099 1.00 95.81 91 ARG A C 1
ATOM 721 O O . ARG A 1 91 ? 9.870 -7.404 8.273 1.00 95.81 91 ARG A O 1
ATOM 728 N N . LEU A 1 92 ? 8.267 -6.680 6.884 1.00 95.69 92 LEU A N 1
ATOM 729 C CA . LEU A 1 92 ? 9.048 -6.937 5.672 1.00 95.69 92 LEU A CA 1
ATOM 730 C C . LEU A 1 92 ? 10.301 -6.059 5.615 1.00 95.69 92 LEU A C 1
ATOM 732 O O . LEU A 1 92 ? 11.366 -6.552 5.268 1.00 95.69 92 LEU A O 1
ATOM 736 N N . ARG A 1 93 ? 10.203 -4.783 5.999 1.00 93.81 93 ARG A N 1
ATOM 737 C CA . ARG A 1 93 ? 11.376 -3.908 6.091 1.00 93.81 93 ARG A CA 1
ATOM 738 C C . ARG A 1 93 ? 12.374 -4.444 7.109 1.00 93.81 93 ARG A C 1
ATOM 740 O O . ARG A 1 93 ? 13.491 -4.706 6.716 1.00 93.81 93 ARG A O 1
ATOM 747 N N . GLU A 1 94 ? 11.943 -4.735 8.337 1.00 94.31 94 GLU A N 1
ATOM 748 C CA . GLU A 1 94 ? 12.802 -5.306 9.394 1.00 94.31 94 GLU A CA 1
ATOM 749 C C . GLU A 1 94 ? 13.538 -6.599 8.970 1.00 94.31 94 GLU A C 1
ATOM 751 O O . GLU A 1 94 ? 14.573 -6.932 9.540 1.00 94.31 94 GLU A O 1
ATOM 756 N N . GLN A 1 95 ? 12.999 -7.356 8.006 1.00 93.69 95 GLN A N 1
ATOM 757 C CA . GLN A 1 95 ? 13.578 -8.619 7.534 1.00 93.69 95 GLN A CA 1
ATOM 758 C C . GLN A 1 95 ? 14.507 -8.478 6.323 1.00 93.69 95 GLN A C 1
ATOM 760 O O . GLN A 1 95 ? 15.410 -9.299 6.164 1.00 93.69 95 GLN A O 1
ATOM 765 N N . PHE A 1 96 ? 14.262 -7.504 5.446 1.00 91.00 96 PHE A N 1
ATOM 766 C CA . PHE A 1 96 ? 14.923 -7.407 4.138 1.00 91.00 96 PHE A CA 1
ATOM 767 C C . PHE A 1 96 ? 15.694 -6.092 3.926 1.00 91.00 96 PHE A C 1
ATOM 769 O O . PHE A 1 96 ? 16.363 -5.956 2.901 1.00 91.00 96 PHE A O 1
ATOM 776 N N . ARG A 1 97 ? 15.607 -5.136 4.859 1.00 79.31 97 ARG A N 1
ATOM 777 C CA . ARG A 1 97 ? 16.274 -3.825 4.840 1.00 79.31 97 ARG A CA 1
ATOM 778 C C . ARG A 1 97 ? 16.898 -3.544 6.205 1.00 79.31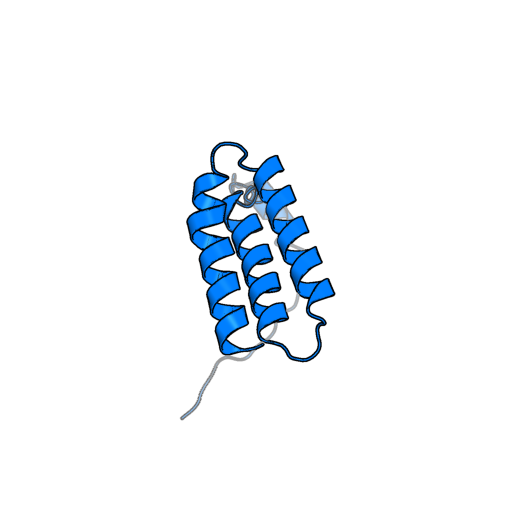 97 ARG A C 1
ATOM 780 O O . ARG A 1 97 ? 18.054 -3.076 6.212 1.00 79.31 97 ARG A O 1
#